Protein AF-A0A1J3FMV7-F1 (afdb_monomer)

Organism: Noccaea caerulescens (NCBI:txid107243)

Solvent-accessible surface area (backbone atoms only — not comparable to full-atom values): 7284 Å² total; per-residue (Å²): 72,100,83,74,50,85,45,58,86,61,50,49,57,50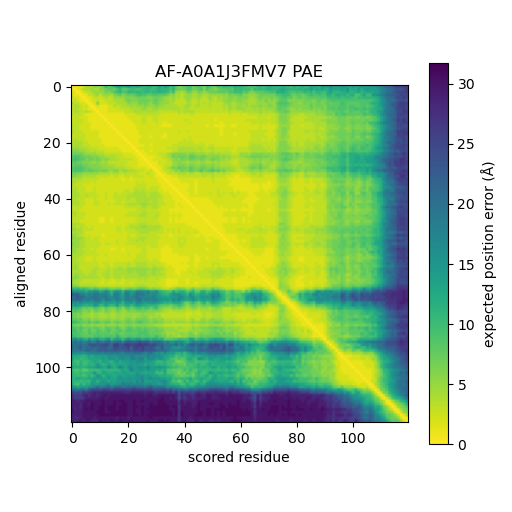,54,53,48,52,54,49,55,44,54,70,36,76,67,45,49,74,74,60,82,38,73,49,77,38,66,48,46,64,71,58,46,53,50,52,32,54,75,66,72,45,63,69,76,70,30,58,32,43,28,20,51,66,64,75,41,46,30,35,42,52,86,55,94,66,40,75,39,68,51,87,61,53,58,72,70,49,53,82,78,64,48,68,66,62,53,52,53,49,52,51,50,58,73,65,52,67,75,90,79,74,86,88,86,89,84,133

Nearest PDB structures (foldseek):
  3gyg-assembly5_D  TM=6.003E-01  e=4.905E-03  Bacillus subtilis subsp. subtilis str. 168
  3a44-assembly1_A  TM=2.179E-01  e=2.253E+00  Thermococcus kodakarensis KOD1
  9d7s-assembly2_2w  TM=2.053E-01  e=1.434E+00  Thermus thermophilus HB8
  3zn8-assembly1_A  TM=4.017E-01  e=6.748E+00  Escherichia coli
  2ng1-assembly1_A  TM=4.472E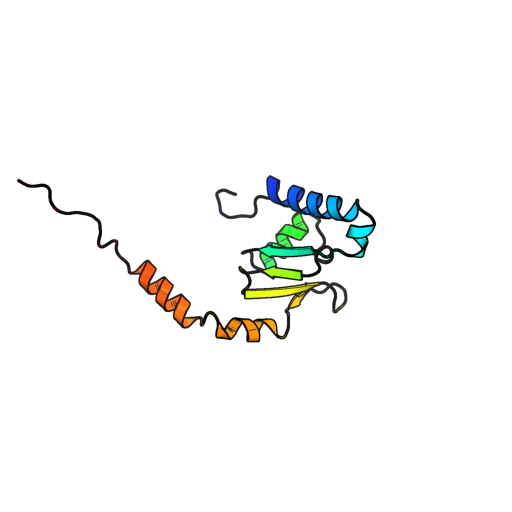-01  e=9.317E+00  Thermus aquaticus

InterPro domains:
  IPR006380 Sucrose phosphatase-like domain [PF05116] (27-106)
  IPR044161 Sucrose-phosphate synthase [PTHR46039] (7-111)

Foldseek 3Di:
DVVPADPCVPPLCVVVVVLVVQCVDPVSVVPDFAEAADLADPVSVVVSCVVSVHQPVSHQWYQYNRRCWIWGQDPPPRDTDTDPCSNVVCCVPDPPVNVVVVVVVVVPPPPPPDDDDDDD

pLDDT: mean 84.77, std 14.58, range [39.84, 97.06]

Secondary structure (DSSP, 8-state):
-TTSS--HHHHHHHHHHHHHHHHHSTTHHHH---EEE-SS-HHHHHHHHHHTT--GGG-SEEEEGGGTEEEEEEEETTEEEE-TTHHHHHHTTS-HHHHHHHHHHHHT---TTS------

Radius of gyration: 20.91 Å; Cα contacts (8 Å, |Δi|>4): 105; chains: 1; bounding box: 67×36×41 Å

Sequence (120 aa):
DDEGAPDEKSMVPMIQNIIKAVRSDPQMAKNSGFALSTSMPLDELTSFLKSAKIPVSEFDALICSSGSEVYYPGVEDGKLLPDPDYSSHIDYRWGNEGLKNTVWKLMNTTAVGGEARNKD

Mean predicted aligned error: 9.18 Å

Structure (mmCIF, N/CA/C/O backbone):
data_AF-A0A1J3FMV7-F1
#
_entry.id   AF-A0A1J3FMV7-F1
#
loop_
_atom_site.group_PDB
_atom_site.id
_atom_site.type_symbol
_atom_site.label_atom_id
_atom_site.label_alt_id
_atom_site.label_comp_id
_atom_site.label_asym_id
_atom_site.label_entity_id
_atom_site.label_seq_id
_atom_site.pdbx_PDB_ins_code
_atom_site.Cartn_x
_atom_site.Cartn_y
_atom_site.Cartn_z
_atom_site.occupancy
_atom_site.B_iso_or_equiv
_atom_site.auth_seq_id
_atom_site.auth_comp_id
_atom_site.auth_asym_id
_atom_site.auth_atom_id
_atom_site.pdbx_PDB_model_num
ATOM 1 N N . ASP A 1 1 ? 15.012 2.198 5.238 1.00 80.19 1 ASP A N 1
ATOM 2 C CA . ASP A 1 1 ? 16.257 2.477 5.968 1.00 80.19 1 ASP A CA 1
ATOM 3 C C . ASP A 1 1 ? 17.349 2.710 4.929 1.00 80.19 1 ASP A C 1
ATOM 5 O O . ASP A 1 1 ? 17.029 2.826 3.746 1.00 80.19 1 ASP A O 1
ATOM 9 N N . ASP A 1 2 ? 18.605 2.817 5.347 1.00 84.75 2 ASP A N 1
ATOM 10 C CA . ASP A 1 2 ? 19.722 3.068 4.427 1.00 84.75 2 ASP A CA 1
ATOM 11 C C . ASP A 1 2 ? 20.002 1.878 3.481 1.00 84.75 2 ASP A C 1
ATOM 13 O O . ASP A 1 2 ? 20.719 2.031 2.497 1.00 84.75 2 ASP A O 1
ATOM 17 N N . GLU A 1 3 ? 19.380 0.719 3.732 1.00 87.06 3 GLU A N 1
ATOM 18 C CA . GLU A 1 3 ? 19.502 -0.518 2.949 1.00 87.06 3 GLU A CA 1
ATOM 19 C C . GLU A 1 3 ? 18.310 -0.735 1.996 1.00 87.06 3 GLU A C 1
ATOM 21 O O . GLU A 1 3 ? 18.222 -1.749 1.305 1.00 87.06 3 GLU A O 1
ATOM 26 N N . GLY A 1 4 ? 17.373 0.219 1.945 1.00 80.94 4 GLY A N 1
ATOM 27 C CA . GLY A 1 4 ? 16.181 0.143 1.099 1.00 80.94 4 GLY A CA 1
ATOM 28 C C . GLY A 1 4 ? 15.038 -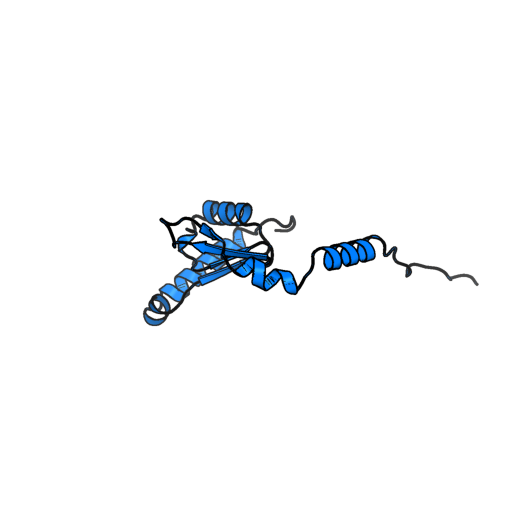0.701 1.670 1.00 80.94 4 GLY A C 1
ATOM 29 O O . GLY A 1 4 ? 14.013 -0.829 1.005 1.00 80.94 4 GLY A O 1
ATOM 30 N N . ALA A 1 5 ? 15.160 -1.220 2.895 1.00 87.25 5 ALA A N 1
ATOM 31 C CA . ALA A 1 5 ? 14.063 -1.890 3.586 1.00 87.25 5 ALA A CA 1
ATOM 32 C C . ALA A 1 5 ? 13.081 -0.865 4.192 1.00 87.25 5 ALA A C 1
ATOM 34 O O . ALA A 1 5 ? 13.417 0.316 4.352 1.00 87.25 5 ALA A O 1
ATOM 35 N N . PRO A 1 6 ? 11.856 -1.261 4.566 1.00 86.19 6 PRO A N 1
ATOM 36 C CA . PRO A 1 6 ? 10.911 -0.354 5.211 1.00 86.19 6 PRO A CA 1
ATOM 37 C C . PRO A 1 6 ? 11.470 0.165 6.543 1.00 86.19 6 PRO A C 1
ATOM 39 O O . PRO A 1 6 ? 11.835 -0.616 7.420 1.00 86.19 6 PRO A O 1
ATOM 42 N N . ASP A 1 7 ? 11.521 1.488 6.731 1.00 91.06 7 ASP A N 1
ATOM 43 C CA . ASP A 1 7 ? 11.899 2.058 8.030 1.00 91.06 7 ASP A CA 1
ATOM 44 C C . ASP A 1 7 ? 10.733 1.919 9.019 1.00 91.06 7 ASP A C 1
ATOM 46 O O . ASP A 1 7 ? 9.913 2.824 9.195 1.00 91.06 7 ASP A O 1
ATOM 50 N N . GLU A 1 8 ? 10.657 0.759 9.672 1.00 89.88 8 GLU A N 1
ATOM 51 C CA . GLU A 1 8 ? 9.596 0.434 10.627 1.00 89.88 8 GLU A CA 1
ATOM 52 C C . GLU A 1 8 ? 9.453 1.495 11.730 1.00 89.88 8 GLU A C 1
ATOM 54 O O . GLU A 1 8 ? 8.336 1.786 12.167 1.00 89.88 8 GLU A O 1
ATOM 59 N N . LYS A 1 9 ? 10.561 2.117 12.162 1.00 91.25 9 LYS A N 1
ATOM 60 C CA . LYS A 1 9 ? 10.564 3.076 13.277 1.00 91.25 9 LYS A CA 1
ATOM 61 C C . LYS A 1 9 ? 9.816 4.360 12.946 1.00 91.25 9 LYS A C 1
ATOM 63 O O . LYS A 1 9 ? 9.244 4.963 13.852 1.00 91.25 9 LYS A O 1
ATOM 68 N N . SER A 1 10 ? 9.820 4.783 11.685 1.00 92.31 10 SER A N 1
ATOM 69 C CA . SER A 1 10 ? 9.108 5.984 11.242 1.00 92.31 10 SER A CA 1
ATOM 70 C C . SER A 1 10 ? 7.760 5.650 10.604 1.00 92.31 10 SER A C 1
ATOM 72 O O . SER A 1 10 ? 6.753 6.290 10.920 1.00 92.31 10 SER A O 1
ATOM 74 N N . MET A 1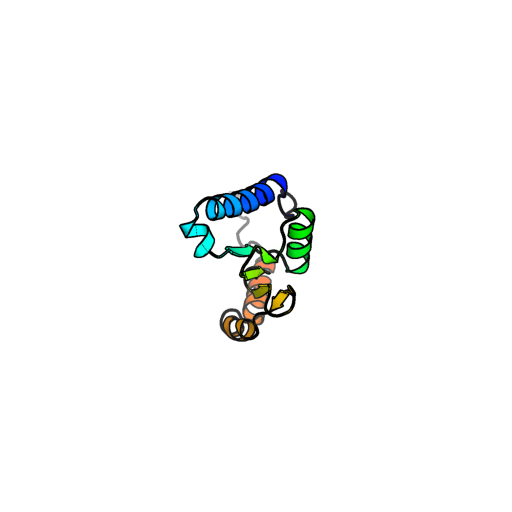 11 ? 7.710 4.616 9.762 1.00 94.12 11 MET A N 1
ATOM 75 C CA . MET A 1 11 ? 6.533 4.290 8.958 1.00 94.12 11 MET A CA 1
ATOM 76 C C . MET A 1 11 ? 5.389 3.718 9.795 1.00 94.12 11 MET A C 1
ATOM 78 O O . MET A 1 11 ? 4.244 4.141 9.633 1.00 94.12 11 MET A O 1
ATOM 82 N N . VAL A 1 12 ? 5.667 2.792 10.721 1.00 95.88 12 VAL A N 1
ATOM 83 C CA . VAL A 1 12 ? 4.607 2.143 11.512 1.00 95.88 12 VAL A CA 1
ATOM 84 C C . VAL A 1 12 ? 3.865 3.149 12.400 1.00 95.88 12 VAL A C 1
ATOM 86 O O . VAL A 1 12 ? 2.631 3.196 12.328 1.00 95.88 12 VAL A O 1
ATOM 89 N N . PRO A 1 13 ? 4.548 4.009 13.188 1.00 96.94 13 PRO A N 1
ATOM 90 C CA . PRO A 1 13 ? 3.860 5.037 13.961 1.00 96.94 13 PRO A CA 1
ATOM 91 C C . PRO A 1 13 ? 3.100 6.020 13.075 1.00 96.94 13 PRO A C 1
ATOM 93 O O . PRO A 1 13 ? 2.001 6.429 13.438 1.00 96.94 13 PRO A O 1
ATOM 96 N N . MET A 1 14 ? 3.648 6.382 11.910 1.00 96.38 14 MET A N 1
ATOM 97 C CA . MET A 1 14 ? 2.985 7.287 10.971 1.00 96.38 14 MET A CA 1
ATOM 98 C C . MET A 1 14 ? 1.644 6.716 10.496 1.00 96.38 14 MET A C 1
ATOM 100 O O . MET A 1 14 ? 0.620 7.382 10.647 1.00 96.38 14 MET A O 1
ATOM 104 N N . ILE A 1 15 ? 1.629 5.473 10.006 1.00 96.62 15 ILE A N 1
ATOM 105 C CA . ILE A 1 15 ? 0.405 4.801 9.543 1.00 96.62 15 ILE A CA 1
ATOM 106 C C . ILE A 1 15 ? -0.620 4.717 10.681 1.00 96.62 15 ILE A C 1
ATOM 108 O O . ILE A 1 15 ? -1.768 5.135 10.526 1.00 96.62 15 ILE A O 1
ATOM 112 N N . GLN A 1 16 ? -0.202 4.238 11.857 1.00 96.19 16 GLN A N 1
ATOM 113 C CA . GLN A 1 16 ? -1.095 4.101 13.009 1.00 96.19 16 GLN A CA 1
ATOM 114 C C . GLN A 1 16 ? -1.661 5.448 13.470 1.00 96.19 16 GLN A C 1
ATOM 116 O O . GLN A 1 16 ? -2.830 5.522 13.848 1.00 96.19 16 GLN A O 1
ATOM 121 N N . ASN A 1 17 ? -0.856 6.511 13.456 1.00 97.06 17 ASN A N 1
ATOM 122 C CA . ASN A 1 17 ? -1.294 7.840 13.867 1.00 97.06 17 ASN A CA 1
ATOM 123 C C . ASN A 1 17 ? -2.277 8.449 12.868 1.00 97.06 17 ASN A C 1
ATOM 125 O O . ASN A 1 17 ? -3.258 9.046 13.303 1.00 97.06 17 ASN A O 1
ATOM 129 N N . ILE A 1 18 ? -2.071 8.258 11.561 1.00 95.94 18 ILE A N 1
ATOM 130 C CA . ILE A 1 18 ? -3.013 8.707 10.526 1.00 95.94 18 ILE A CA 1
ATOM 131 C C . ILE A 1 18 ? -4.368 8.017 10.711 1.00 95.94 18 ILE A C 1
ATOM 133 O O . ILE A 1 18 ? -5.395 8.692 10.799 1.00 95.94 18 ILE A O 1
ATOM 137 N N . ILE A 1 19 ? -4.373 6.688 10.858 1.00 95.12 19 ILE A N 1
ATOM 138 C CA . ILE A 1 19 ? -5.605 5.917 11.073 1.00 95.12 19 ILE A CA 1
ATOM 139 C C . ILE A 1 19 ? -6.316 6.373 12.353 1.00 95.12 19 ILE A C 1
ATOM 141 O O . ILE A 1 19 ? -7.520 6.637 12.343 1.00 95.12 19 ILE A O 1
ATOM 145 N N . LYS A 1 20 ? -5.577 6.507 13.463 1.00 95.56 20 LYS A N 1
ATOM 146 C CA . LYS A 1 20 ? -6.128 6.979 14.743 1.00 95.56 20 LYS A CA 1
ATOM 147 C C . LYS A 1 20 ? -6.697 8.391 14.638 1.00 95.56 20 LYS A C 1
ATOM 149 O O . LYS A 1 20 ? -7.774 8.633 15.172 1.00 95.56 20 LYS A O 1
ATOM 154 N N . ALA A 1 21 ? -6.005 9.305 13.960 1.00 95.81 21 ALA A N 1
ATOM 155 C CA . ALA A 1 21 ? -6.445 10.687 13.803 1.00 95.81 21 ALA A CA 1
ATOM 156 C C . ALA A 1 21 ? -7.773 10.764 13.040 1.00 95.81 21 ALA A C 1
ATOM 158 O O . ALA A 1 21 ? -8.723 11.370 13.528 1.00 95.81 21 ALA A O 1
ATOM 159 N N . VAL A 1 22 ? -7.882 10.071 11.906 1.00 95.12 22 VAL A N 1
ATOM 160 C CA . VAL A 1 22 ? -9.122 10.018 11.116 1.00 95.12 22 VAL A CA 1
ATOM 161 C C . VAL A 1 22 ? -10.261 9.365 11.905 1.00 95.12 22 VAL A C 1
ATOM 163 O O . VAL A 1 22 ? -11.382 9.861 11.883 1.00 95.12 22 VAL A O 1
ATOM 166 N N . ARG A 1 23 ? -9.985 8.292 12.658 1.00 93.00 23 ARG A N 1
ATOM 167 C CA . ARG A 1 23 ? -11.002 7.610 13.479 1.00 93.00 23 ARG A CA 1
ATOM 168 C C . ARG A 1 23 ? -11.419 8.384 14.730 1.00 93.00 23 ARG A C 1
ATOM 170 O O . ARG A 1 23 ? -12.480 8.106 15.282 1.00 93.00 23 ARG A O 1
ATOM 177 N N . SER A 1 24 ? -10.595 9.322 15.194 1.00 95.56 24 SER A N 1
ATOM 178 C CA . SER A 1 24 ? -10.917 10.149 16.362 1.00 95.56 24 SER A CA 1
ATOM 179 C C . SER A 1 24 ? -12.028 11.165 16.084 1.00 95.56 24 SER A C 1
ATOM 181 O O . SER A 1 24 ? -12.713 11.580 17.018 1.00 95.56 24 SER A O 1
ATOM 183 N N . ASP A 1 25 ? -12.250 11.518 14.813 1.00 95.81 25 ASP A N 1
ATOM 184 C CA . ASP A 1 25 ? -13.355 12.368 14.381 1.00 95.81 25 ASP A CA 1
ATOM 185 C C . ASP A 1 25 ? -14.551 11.503 13.916 1.00 95.81 25 ASP A C 1
ATOM 187 O O . ASP A 1 25 ? -14.427 10.748 12.951 1.00 95.81 25 ASP A O 1
ATOM 191 N N . PRO A 1 26 ? -15.734 11.597 14.557 1.00 93.25 26 PRO A N 1
ATOM 192 C CA . PRO A 1 26 ? -16.886 10.757 14.219 1.00 93.25 26 PRO A CA 1
ATOM 193 C C . PRO A 1 26 ? -17.472 10.959 12.814 1.00 93.25 26 PRO A C 1
ATOM 195 O O . PRO A 1 26 ? -18.168 10.066 12.327 1.00 93.25 26 PRO A O 1
ATOM 198 N N . GLN A 1 27 ? -17.274 12.124 12.187 1.00 93.31 27 GLN A N 1
ATOM 199 C CA . GLN A 1 27 ? -17.717 12.377 10.812 1.00 93.31 27 GLN A CA 1
ATOM 200 C C . GLN A 1 27 ? -16.740 11.748 9.819 1.00 93.31 27 GLN A C 1
ATOM 202 O O . GLN A 1 27 ? -17.166 11.076 8.881 1.00 93.31 27 GLN A O 1
ATOM 207 N N . MET A 1 28 ? -15.437 11.906 10.055 1.00 92.56 28 MET A N 1
ATOM 208 C CA . MET A 1 28 ? -14.392 11.297 9.232 1.00 92.56 28 MET A CA 1
ATOM 209 C C . MET A 1 28 ? -14.399 9.773 9.355 1.00 92.56 28 MET A C 1
ATOM 211 O O . MET A 1 28 ? -14.371 9.083 8.344 1.00 92.56 28 MET A O 1
ATOM 215 N N . ALA A 1 29 ? -14.542 9.231 10.566 1.00 91.44 29 ALA A N 1
ATOM 216 C CA . ALA A 1 29 ? -14.572 7.789 10.809 1.00 91.44 29 ALA A CA 1
ATOM 217 C C . ALA A 1 29 ? -15.667 7.050 10.019 1.00 91.44 29 ALA A C 1
ATOM 219 O O . ALA A 1 29 ? -15.526 5.862 9.750 1.00 91.44 29 ALA A O 1
ATOM 220 N N . LYS A 1 30 ? -16.765 7.736 9.674 1.00 90.94 30 LYS A N 1
ATOM 221 C CA . LYS A 1 30 ? -17.885 7.160 8.913 1.00 90.94 30 LYS A CA 1
ATOM 222 C C . LYS A 1 30 ? -17.741 7.297 7.400 1.00 90.94 30 LYS A C 1
ATOM 224 O O . LYS A 1 30 ? -18.364 6.525 6.681 1.00 90.94 30 LYS A O 1
ATOM 229 N N . ASN A 1 31 ? -16.981 8.286 6.934 1.00 91.06 31 ASN A N 1
ATOM 230 C CA . ASN A 1 31 ? -16.981 8.707 5.531 1.00 91.06 31 ASN A CA 1
ATOM 231 C C . ASN A 1 31 ? -15.612 8.571 4.848 1.00 91.06 31 ASN A C 1
ATOM 233 O O . ASN A 1 31 ? -15.521 8.776 3.640 1.00 91.06 31 ASN A O 1
ATOM 237 N N . SER A 1 32 ? -14.557 8.264 5.601 1.00 93.19 32 SER A N 1
ATOM 238 C CA . SER A 1 32 ? -13.194 8.154 5.088 1.00 93.19 32 SER A CA 1
ATOM 239 C C . SER A 1 32 ? -12.772 6.697 4.947 1.00 93.19 32 SER A C 1
ATOM 241 O O . SER A 1 32 ? -12.952 5.907 5.871 1.00 93.19 32 SER A O 1
ATOM 243 N N . GLY A 1 33 ? -12.146 6.390 3.813 1.00 92.94 33 GLY A N 1
ATOM 244 C CA . GLY A 1 33 ? -11.389 5.162 3.595 1.00 92.94 33 GLY A CA 1
ATOM 245 C C . GLY A 1 33 ? -9.879 5.414 3.564 1.00 92.94 33 GLY A C 1
ATOM 246 O O . GLY A 1 33 ? -9.430 6.562 3.492 1.00 92.94 33 GLY A O 1
ATOM 247 N N . PHE A 1 34 ? -9.089 4.346 3.592 1.00 95.06 34 PHE A N 1
ATOM 248 C CA . PHE A 1 34 ? -7.633 4.373 3.510 1.00 95.06 34 PHE A CA 1
ATOM 249 C C . PHE A 1 34 ? -7.136 3.571 2.313 1.00 95.06 34 PHE A C 1
ATOM 251 O O . PHE A 1 34 ? -7.387 2.378 2.198 1.00 95.06 34 PHE A O 1
ATOM 258 N N . ALA A 1 35 ? -6.336 4.205 1.462 1.00 95.75 35 ALA A N 1
ATOM 259 C CA . ALA A 1 35 ? -5.551 3.508 0.454 1.00 95.75 35 ALA A CA 1
ATOM 260 C C . ALA A 1 35 ? -4.067 3.616 0.808 1.00 95.75 35 ALA A C 1
ATOM 262 O O . ALA A 1 35 ? -3.585 4.704 1.135 1.00 95.75 35 ALA A O 1
ATOM 263 N N . LEU A 1 36 ? -3.341 2.501 0.729 1.00 95.94 36 LEU A N 1
ATOM 264 C CA . LEU A 1 36 ? -1.890 2.481 0.899 1.00 95.94 36 LEU A CA 1
ATOM 265 C C . LEU A 1 36 ? -1.223 2.296 -0.461 1.00 95.94 36 LEU A C 1
ATOM 267 O O . LEU A 1 36 ? -1.502 1.321 -1.149 1.00 95.94 36 LEU A O 1
ATOM 271 N N . SER A 1 37 ? -0.333 3.216 -0.828 1.00 96.44 37 SER A N 1
ATOM 272 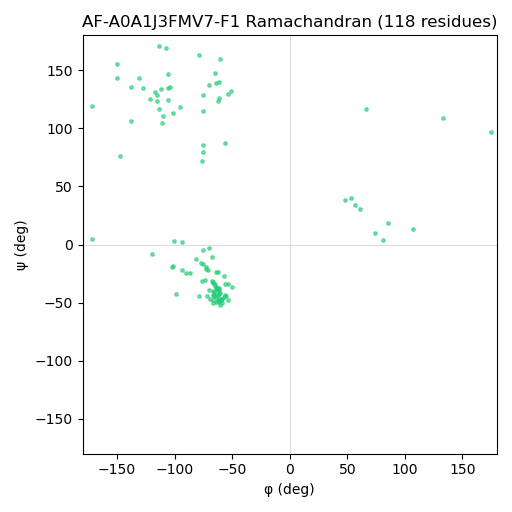C CA . SER A 1 37 ? 0.458 3.142 -2.057 1.00 96.44 37 SER A CA 1
ATOM 273 C C . SER A 1 37 ? 1.935 2.998 -1.735 1.00 96.44 37 SER A C 1
ATOM 275 O O . SER A 1 37 ? 2.468 3.753 -0.921 1.00 96.44 37 SER A O 1
ATOM 277 N N . THR A 1 38 ? 2.582 2.007 -2.343 1.00 95.06 38 THR A N 1
ATOM 278 C CA . THR A 1 38 ? 3.975 1.658 -2.069 1.00 95.06 38 THR A CA 1
ATOM 279 C C . THR A 1 38 ? 4.670 1.059 -3.291 1.00 95.06 38 THR A C 1
ATOM 281 O O . THR A 1 38 ? 4.049 0.473 -4.181 1.00 95.06 38 THR A O 1
ATOM 284 N N . SER A 1 39 ? 5.996 1.184 -3.317 1.00 93.19 39 SER A N 1
ATOM 285 C CA . SER A 1 39 ? 6.851 0.456 -4.256 1.00 93.19 39 SER A CA 1
ATOM 286 C C . SER A 1 39 ? 7.069 -1.007 -3.862 1.00 93.19 39 SER A C 1
ATOM 288 O O . SER A 1 39 ? 7.491 -1.782 -4.714 1.00 93.19 39 SER A O 1
ATOM 290 N N . MET A 1 40 ? 6.769 -1.387 -2.614 1.00 93.56 40 MET A N 1
ATOM 291 C CA . MET A 1 40 ? 6.886 -2.773 -2.150 1.00 93.56 40 MET A CA 1
ATOM 292 C C . MET A 1 40 ? 5.972 -3.720 -2.944 1.00 93.56 40 MET A C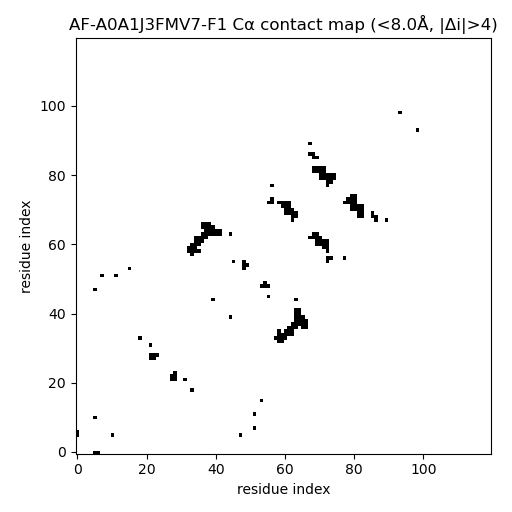 1
ATOM 294 O O . MET A 1 40 ? 4.810 -3.372 -3.195 1.00 93.56 40 MET A O 1
ATOM 298 N N . PRO A 1 41 ? 6.452 -4.930 -3.275 1.00 94.19 41 PRO A N 1
ATOM 299 C CA . PRO A 1 41 ? 5.609 -6.042 -3.698 1.00 94.19 41 PRO A CA 1
ATOM 300 C C . PRO A 1 41 ? 4.592 -6.445 -2.619 1.00 94.19 41 PRO A C 1
ATOM 302 O O . PRO A 1 41 ? 4.764 -6.160 -1.429 1.00 94.19 41 PRO A O 1
ATOM 305 N N . LEU A 1 42 ? 3.519 -7.130 -3.023 1.00 93.88 42 LEU A N 1
ATOM 306 C CA . LEU A 1 42 ? 2.427 -7.496 -2.113 1.00 93.88 42 LEU A CA 1
ATOM 307 C C . LEU A 1 42 ? 2.880 -8.395 -0.947 1.00 93.88 42 LEU A C 1
ATOM 309 O O . LEU A 1 42 ? 2.427 -8.231 0.187 1.00 93.88 42 LEU A O 1
ATOM 313 N N . ASP A 1 43 ? 3.740 -9.373 -1.206 1.00 93.56 43 ASP A N 1
ATOM 314 C CA . ASP A 1 43 ? 4.249 -10.316 -0.206 1.00 93.56 43 ASP A CA 1
ATOM 315 C C . ASP A 1 43 ? 5.130 -9.623 0.845 1.00 93.56 43 ASP A C 1
ATOM 317 O O . ASP A 1 43 ? 4.996 -9.887 2.046 1.00 93.56 43 ASP A O 1
ATOM 321 N N . GLU A 1 44 ? 5.964 -8.676 0.415 1.00 94.56 44 GLU A N 1
ATOM 322 C CA . GLU A 1 44 ? 6.757 -7.839 1.314 1.00 94.56 44 GLU A CA 1
ATOM 323 C C . GLU A 1 44 ? 5.855 -6.919 2.146 1.00 94.56 44 GLU A C 1
ATOM 325 O O . GLU A 1 44 ? 5.952 -6.892 3.376 1.00 94.56 44 GLU A O 1
ATOM 330 N N . LEU A 1 45 ? 4.901 -6.240 1.500 1.00 94.81 45 LEU A N 1
ATOM 331 C CA . LEU A 1 45 ? 3.960 -5.351 2.176 1.00 94.81 45 LEU A CA 1
ATOM 332 C C . LEU A 1 45 ? 3.121 -6.093 3.224 1.00 94.81 45 LEU A C 1
ATOM 334 O O . LEU A 1 45 ? 2.961 -5.623 4.350 1.00 94.81 45 LEU A O 1
ATOM 338 N N . THR A 1 46 ? 2.567 -7.253 2.874 1.00 93.44 46 THR A N 1
ATOM 339 C CA . THR A 1 46 ? 1.755 -8.049 3.807 1.00 93.44 46 THR A CA 1
ATOM 340 C C . THR A 1 46 ? 2.584 -8.558 4.983 1.00 93.44 46 THR A C 1
ATOM 342 O O . THR A 1 46 ? 2.092 -8.569 6.114 1.00 93.44 46 THR A O 1
ATOM 345 N N . SER A 1 47 ? 3.852 -8.910 4.755 1.00 94.00 47 SER A N 1
ATOM 346 C CA . SER A 1 47 ? 4.793 -9.286 5.815 1.00 94.00 47 SER A CA 1
ATOM 347 C C . SER A 1 47 ? 5.105 -8.113 6.750 1.00 94.00 47 SER A C 1
ATOM 349 O O . SER A 1 47 ? 5.041 -8.279 7.970 1.00 94.00 47 SER A O 1
ATOM 351 N N . PHE A 1 48 ? 5.346 -6.923 6.194 1.00 95.00 48 PHE A N 1
ATOM 352 C CA . PHE A 1 48 ? 5.569 -5.681 6.940 1.00 95.00 48 PHE A CA 1
ATOM 353 C C . PHE A 1 48 ? 4.344 -5.269 7.775 1.00 95.00 48 PHE A C 1
ATOM 355 O O . PHE A 1 48 ? 4.447 -4.997 8.969 1.00 95.00 48 PHE A O 1
ATOM 362 N N . LEU A 1 49 ? 3.141 -5.276 7.194 1.00 94.38 49 LEU A N 1
ATOM 363 C CA . LEU A 1 49 ? 1.919 -4.939 7.936 1.00 94.38 49 LEU A CA 1
ATOM 364 C C . LEU A 1 49 ? 1.651 -5.947 9.062 1.00 94.38 49 LEU A C 1
ATOM 366 O O . LEU A 1 49 ? 1.250 -5.570 10.169 1.00 94.38 49 LEU A O 1
ATOM 370 N N . LYS A 1 50 ? 1.939 -7.230 8.814 1.00 93.31 50 LYS A N 1
ATOM 371 C CA . LYS A 1 50 ? 1.835 -8.288 9.819 1.00 93.31 50 LYS A CA 1
ATOM 372 C C . LYS A 1 50 ? 2.840 -8.103 10.960 1.00 93.31 50 LYS A C 1
ATOM 374 O O . LYS A 1 50 ? 2.432 -8.252 12.114 1.00 93.31 50 LYS A O 1
ATOM 379 N N . SER A 1 51 ? 4.105 -7.762 10.683 1.00 93.69 51 SER A N 1
ATOM 380 C CA . SER A 1 51 ? 5.102 -7.465 11.732 1.00 93.69 51 SER A CA 1
ATOM 381 C C . SER A 1 51 ? 4.677 -6.252 12.570 1.00 93.69 51 SER A C 1
ATOM 383 O O . SER A 1 51 ? 4.757 -6.282 13.800 1.00 93.69 51 SER A O 1
ATOM 385 N N . ALA A 1 52 ? 4.096 -5.243 11.917 1.00 93.62 52 ALA A N 1
ATOM 386 C CA . ALA A 1 52 ? 3.574 -4.024 12.527 1.00 93.62 52 ALA A CA 1
ATOM 387 C C . ALA A 1 52 ? 2.236 -4.191 13.280 1.00 93.62 52 ALA A C 1
ATOM 389 O O . ALA A 1 52 ? 1.762 -3.236 13.905 1.00 93.62 52 ALA A O 1
ATOM 390 N N . LYS A 1 53 ? 1.618 -5.383 13.243 1.00 94.94 53 LYS A N 1
ATOM 391 C CA . LYS A 1 53 ? 0.278 -5.674 13.797 1.00 94.94 53 LYS A CA 1
ATOM 392 C C . LYS A 1 53 ? -0.824 -4.765 13.232 1.0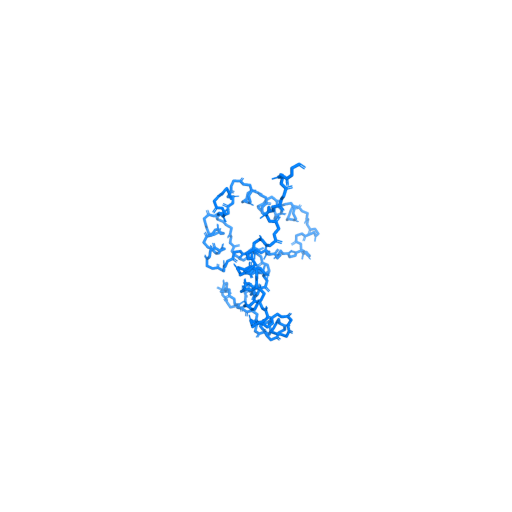0 94.94 53 LYS A C 1
ATOM 394 O O . LYS A 1 53 ? -1.771 -4.425 13.942 1.00 94.94 53 LYS A O 1
ATOM 399 N N . ILE A 1 54 ? -0.703 -4.376 11.966 1.00 94.38 54 ILE A N 1
ATOM 400 C CA . ILE A 1 54 ? -1.709 -3.601 11.239 1.00 94.38 54 ILE A CA 1
ATOM 401 C C . ILE A 1 54 ? -2.480 -4.580 10.344 1.00 94.38 54 ILE A C 1
ATOM 403 O O . ILE A 1 54 ? -1.888 -5.156 9.429 1.00 94.38 54 ILE A O 1
ATOM 407 N N . PRO A 1 55 ? -3.777 -4.827 10.598 1.00 91.88 55 PRO A N 1
ATOM 408 C CA . PRO A 1 55 ? -4.557 -5.693 9.729 1.00 91.88 55 PRO A CA 1
ATOM 409 C C . PRO A 1 55 ? -4.686 -5.082 8.331 1.00 91.88 55 PRO A C 1
ATOM 411 O O . PRO A 1 55 ? -4.942 -3.893 8.187 1.00 91.88 55 PRO A O 1
ATOM 414 N N . VAL A 1 56 ? -4.573 -5.902 7.285 1.00 91.69 56 VAL A N 1
ATOM 415 C CA . VAL A 1 56 ? -4.786 -5.450 5.895 1.00 91.69 56 VAL A CA 1
ATOM 416 C C . VAL A 1 56 ? -6.207 -4.941 5.645 1.00 91.69 56 VAL A C 1
ATOM 418 O O . VAL A 1 56 ? -6.397 -4.097 4.781 1.00 91.69 56 VAL A O 1
ATOM 421 N N . SER A 1 57 ? -7.182 -5.376 6.449 1.00 90.06 57 SER A N 1
ATOM 422 C CA . SER A 1 57 ? -8.558 -4.861 6.443 1.00 90.06 57 SER A CA 1
ATOM 423 C C . SER A 1 57 ? -8.700 -3.435 6.992 1.00 90.06 57 SER A C 1
ATOM 425 O O . SER A 1 57 ? -9.807 -2.914 7.032 1.00 90.06 57 SER A O 1
ATOM 427 N N . GLU A 1 58 ? -7.619 -2.815 7.477 1.00 91.31 58 GLU A N 1
ATOM 428 C CA . GLU A 1 58 ? -7.611 -1.386 7.820 1.00 91.31 58 GLU A CA 1
ATOM 429 C C . GLU A 1 58 ? -7.626 -0.488 6.582 1.00 91.31 58 GLU A C 1
ATOM 431 O O . GLU A 1 58 ? -7.942 0.695 6.693 1.00 91.31 58 GLU A O 1
ATOM 436 N N . PHE A 1 59 ? -7.254 -1.043 5.431 1.00 93.75 59 PHE A N 1
ATOM 437 C CA . PHE A 1 59 ? -7.197 -0.346 4.158 1.00 93.75 59 PHE A CA 1
ATOM 438 C C . PHE A 1 59 ? -8.368 -0.785 3.288 1.00 93.75 59 PHE A C 1
ATOM 440 O O . PHE A 1 59 ? -8.764 -1.940 3.330 1.00 93.75 59 PHE A O 1
ATOM 447 N N . ASP A 1 60 ? -8.886 0.119 2.472 1.00 92.62 60 ASP A N 1
ATOM 448 C CA . ASP A 1 60 ? -9.864 -0.165 1.426 1.00 92.62 60 ASP A CA 1
ATOM 449 C C . ASP A 1 60 ? -9.177 -0.589 0.127 1.00 92.62 60 ASP A C 1
ATOM 451 O O . ASP A 1 60 ? -9.773 -1.290 -0.682 1.00 92.62 60 ASP A O 1
ATOM 455 N N . ALA A 1 61 ? -7.921 -0.182 -0.083 1.00 94.69 61 ALA A N 1
ATOM 456 C CA . ALA A 1 61 ? -7.125 -0.571 -1.242 1.00 94.69 61 ALA A CA 1
ATOM 457 C C . ALA A 1 61 ? -5.625 -0.612 -0.920 1.00 94.69 61 ALA A C 1
ATOM 459 O O . ALA A 1 61 ? -5.100 0.250 -0.208 1.00 94.69 61 ALA A O 1
ATOM 460 N N . LEU A 1 62 ? -4.923 -1.582 -1.504 1.00 95.81 62 LEU A N 1
ATOM 461 C CA . LEU A 1 62 ? -3.464 -1.667 -1.502 1.00 95.81 62 LEU A CA 1
ATOM 462 C C . LEU A 1 62 ? -2.951 -1.516 -2.932 1.00 95.81 62 LEU A C 1
ATOM 464 O O . LEU A 1 62 ? -3.318 -2.290 -3.811 1.00 95.81 62 LEU A O 1
ATOM 468 N N . ILE A 1 63 ? -2.084 -0.536 -3.153 1.00 96.44 63 ILE A N 1
ATOM 469 C CA . ILE A 1 63 ? -1.433 -0.251 -4.430 1.00 96.44 63 ILE A CA 1
ATOM 470 C C . ILE A 1 63 ? 0.043 -0.617 -4.259 1.00 96.44 63 ILE A C 1
ATOM 472 O O . ILE A 1 63 ? 0.763 0.030 -3.497 1.00 96.44 63 ILE A O 1
ATOM 476 N N . CYS A 1 64 ? 0.473 -1.685 -4.926 1.00 94.88 64 CYS A N 1
ATOM 477 C CA . CYS A 1 64 ? 1.792 -2.300 -4.750 1.00 94.88 64 CYS A CA 1
ATOM 478 C C . CYS A 1 64 ? 2.647 -2.144 -6.008 1.00 94.88 64 CYS A C 1
ATOM 480 O O . CYS A 1 64 ? 2.158 -1.718 -7.060 1.00 94.88 64 CYS A O 1
ATOM 482 N N . SER A 1 65 ? 3.929 -2.503 -5.903 1.00 93.06 65 SER A N 1
ATOM 483 C CA . SER A 1 65 ? 4.855 -2.564 -7.044 1.00 93.06 65 SER A CA 1
ATOM 484 C C . SER A 1 65 ? 4.889 -1.257 -7.848 1.00 93.06 65 SER A C 1
ATOM 486 O O . SER A 1 65 ? 4.925 -1.239 -9.075 1.00 93.06 65 SER A O 1
ATOM 488 N N . SER A 1 66 ? 4.852 -0.125 -7.139 1.00 91.06 66 SER A N 1
ATOM 489 C CA . SER A 1 66 ? 4.804 1.226 -7.721 1.00 91.06 66 SER A CA 1
ATOM 490 C C . SER A 1 66 ? 3.563 1.484 -8.586 1.00 91.06 66 SER A C 1
ATOM 492 O O . SER A 1 66 ? 3.603 2.269 -9.531 1.00 91.06 66 SER A O 1
ATOM 494 N N . GLY A 1 67 ? 2.449 0.837 -8.246 1.00 91.50 67 GLY A N 1
ATOM 495 C CA . GLY A 1 67 ? 1.169 0.997 -8.925 1.00 91.50 67 GLY A CA 1
ATOM 496 C C . GLY A 1 67 ? 0.983 0.120 -10.153 1.00 91.50 67 GLY A C 1
ATOM 497 O O . GLY A 1 67 ? 0.112 0.415 -10.959 1.00 91.50 67 GLY A O 1
ATOM 498 N N . SER A 1 68 ? 1.758 -0.952 -10.325 1.00 89.25 68 SER A N 1
ATOM 499 C CA . SER A 1 68 ? 1.430 -1.971 -11.333 1.00 89.25 68 SER A CA 1
ATOM 500 C C . SER A 1 68 ? 0.377 -2.969 -10.848 1.00 89.25 68 SER A C 1
ATOM 502 O O . SER A 1 68 ? -0.151 -3.740 -11.644 1.00 89.25 68 SER A O 1
ATOM 504 N N . GLU A 1 69 ? 0.077 -2.980 -9.549 1.00 91.94 69 GLU A N 1
ATOM 505 C CA . GLU A 1 69 ? -0.849 -3.926 -8.934 1.00 91.94 69 GLU A CA 1
ATOM 506 C C . GLU A 1 69 ? -1.747 -3.203 -7.924 1.00 91.94 69 GLU A C 1
ATOM 508 O O . GLU A 1 69 ? -1.271 -2.402 -7.114 1.00 91.94 69 GLU A O 1
ATOM 513 N N . VAL A 1 70 ? -3.047 -3.498 -7.964 1.00 95.00 70 VAL A N 1
ATOM 514 C CA . VAL A 1 70 ? -4.050 -2.976 -7.028 1.00 95.00 70 VAL A CA 1
ATOM 515 C C . VAL A 1 70 ? -4.827 -4.144 -6.445 1.00 95.00 70 VAL A C 1
ATOM 517 O O . VAL A 1 70 ? -5.230 -5.046 -7.178 1.00 95.00 70 VAL A O 1
ATOM 520 N N . TYR A 1 71 ? -5.033 -4.123 -5.131 1.00 94.38 71 TYR A N 1
ATOM 521 C CA . TYR A 1 71 ? -5.746 -5.157 -4.391 1.00 94.38 71 TYR A CA 1
ATOM 522 C C . TYR A 1 71 ? -6.799 -4.549 -3.472 1.00 94.38 71 TYR A C 1
ATOM 524 O O . TYR A 1 71 ? -6.555 -3.526 -2.828 1.00 94.38 71 TYR A O 1
ATOM 532 N N . TYR A 1 72 ? -7.929 -5.240 -3.347 1.00 92.94 72 TYR A N 1
ATOM 533 C CA . TYR A 1 72 ? -9.021 -4.885 -2.446 1.00 92.94 72 TYR A CA 1
ATOM 534 C C . TYR A 1 72 ? -9.157 -5.948 -1.346 1.00 92.94 72 TYR A C 1
ATOM 536 O O . TYR A 1 72 ? -9.437 -7.116 -1.643 1.00 92.94 72 TYR A O 1
ATOM 544 N N . PRO A 1 73 ? -8.940 -5.596 -0.070 1.00 85.56 73 PRO A N 1
ATOM 545 C CA . PRO A 1 73 ? -9.241 -6.482 1.045 1.00 85.56 73 PRO A CA 1
ATOM 546 C C . PRO A 1 73 ? -10.758 -6.528 1.283 1.00 85.56 73 PRO A C 1
ATOM 548 O O . PRO A 1 73 ? -11.403 -5.499 1.445 1.00 85.56 73 PRO A O 1
ATOM 551 N N . GLY A 1 74 ? -11.336 -7.731 1.350 1.00 66.25 74 GLY A N 1
ATOM 552 C CA . GLY A 1 74 ? -12.685 -7.905 1.911 1.00 66.25 74 GLY A CA 1
ATOM 553 C C . GLY A 1 74 ? -13.827 -8.207 0.941 1.00 66.25 74 GLY A C 1
ATOM 554 O O . GLY A 1 74 ? -14.977 -8.171 1.367 1.00 66.25 74 GLY A O 1
ATOM 555 N N . VAL A 1 75 ? -13.555 -8.568 -0.316 1.00 61.16 75 VAL A N 1
ATOM 556 C CA . VAL A 1 75 ? -14.618 -9.068 -1.214 1.00 61.16 75 VAL A CA 1
ATOM 557 C C . VAL A 1 75 ? -15.001 -10.524 -0.882 1.00 61.16 75 VAL A C 1
ATOM 559 O O . VAL A 1 75 ? -16.166 -10.887 -0.990 1.00 61.16 75 VAL A O 1
ATOM 562 N N . GLU A 1 76 ? -14.054 -11.337 -0.392 1.00 61.47 76 GLU A N 1
ATOM 563 C CA . GLU A 1 76 ? -14.298 -12.704 0.103 1.00 61.47 76 GLU A CA 1
ATOM 564 C C . GLU A 1 76 ? -13.507 -12.963 1.398 1.00 61.47 76 GLU A C 1
ATOM 566 O O . GLU A 1 76 ? -12.287 -13.106 1.357 1.00 61.47 76 GLU A O 1
ATOM 571 N N . ASP A 1 77 ? -14.179 -13.001 2.555 1.00 65.25 77 ASP A N 1
ATOM 572 C CA . ASP A 1 77 ? -13.631 -13.455 3.851 1.00 65.25 77 ASP A CA 1
ATOM 573 C C . ASP A 1 77 ? -12.257 -12.870 4.250 1.00 65.25 77 ASP A C 1
ATOM 575 O O . ASP A 1 77 ? -11.396 -13.545 4.816 1.00 65.25 77 ASP A O 1
ATOM 579 N N . GLY A 1 78 ? -12.023 -11.588 3.948 1.00 66.38 78 GLY A N 1
ATOM 580 C CA . GLY A 1 78 ? -10.765 -10.906 4.278 1.00 66.38 78 GLY A CA 1
ATOM 581 C C . GLY A 1 78 ? -9.572 -11.312 3.405 1.00 66.38 78 GLY A C 1
ATOM 582 O O . GLY A 1 78 ? -8.440 -10.914 3.686 1.00 66.38 78 GLY A O 1
ATOM 583 N N . LYS A 1 79 ? -9.805 -12.071 2.329 1.00 79.38 79 LYS A N 1
ATOM 584 C CA . LYS A 1 79 ? -8.800 -12.350 1.307 1.00 79.38 79 LYS A CA 1
ATOM 585 C C . LYS A 1 79 ? -8.523 -11.083 0.497 1.00 79.38 79 LYS A C 1
ATOM 587 O O . LYS A 1 79 ? -9.438 -10.350 0.122 1.00 79.38 79 LYS A O 1
ATOM 592 N N . LEU A 1 80 ? -7.242 -10.837 0.233 1.00 85.94 80 LEU A N 1
ATOM 593 C CA . LEU A 1 80 ? -6.789 -9.808 -0.698 1.00 85.94 80 LEU A CA 1
ATOM 594 C C . LEU A 1 80 ? -7.018 -10.310 -2.121 1.00 85.94 80 LEU A C 1
ATOM 596 O O . LEU A 1 80 ? -6.406 -11.301 -2.527 1.00 85.94 80 LEU A O 1
ATOM 600 N N . LEU A 1 81 ? -7.906 -9.647 -2.857 1.00 89.56 81 LEU A N 1
ATOM 601 C CA . LEU A 1 81 ? -8.158 -9.958 -4.260 1.00 89.56 81 LEU A CA 1
ATOM 602 C C . LEU A 1 81 ? -7.537 -8.881 -5.153 1.00 89.56 81 LEU A C 1
ATOM 604 O O . LEU A 1 81 ? -7.685 -7.698 -4.840 1.00 89.56 81 LEU A O 1
ATOM 608 N N . PRO A 1 82 ? -6.842 -9.263 -6.239 1.00 91.94 82 PRO A N 1
ATOM 609 C CA . PRO A 1 82 ? -6.390 -8.301 -7.233 1.00 91.94 82 PRO A CA 1
ATOM 610 C C . PRO A 1 82 ? -7.592 -7.661 -7.931 1.00 91.94 82 PRO A C 1
ATOM 612 O O . PRO A 1 82 ? -8.620 -8.312 -8.130 1.00 91.94 82 PRO A O 1
ATOM 615 N N . ASP A 1 83 ? -7.448 -6.401 -8.325 1.00 92.06 83 ASP A N 1
ATOM 616 C CA . ASP A 1 83 ? -8.411 -5.738 -9.197 1.00 92.06 83 ASP A CA 1
ATOM 617 C C . ASP A 1 83 ? -8.454 -6.469 -10.559 1.00 92.06 83 ASP A C 1
ATOM 619 O O . ASP A 1 83 ? -7.408 -6.623 -11.206 1.00 92.06 83 ASP A O 1
ATOM 623 N N . PRO A 1 84 ? -9.637 -6.945 -10.992 1.00 88.06 84 PRO A N 1
ATOM 624 C CA . PRO A 1 84 ? -9.772 -7.737 -12.210 1.00 88.06 84 PRO A CA 1
ATOM 625 C C . PRO A 1 84 ? -9.473 -6.940 -13.486 1.00 88.06 84 PRO A C 1
ATOM 627 O O . PRO A 1 84 ? -8.931 -7.498 -14.440 1.00 88.06 84 PRO A O 1
ATOM 630 N N . ASP A 1 85 ? -9.785 -5.645 -13.504 1.00 88.88 85 ASP A N 1
ATOM 631 C CA . ASP A 1 85 ? -9.719 -4.805 -14.699 1.00 88.88 85 ASP A CA 1
ATOM 632 C C . ASP A 1 85 ? -8.457 -3.931 -14.722 1.00 88.88 85 ASP A C 1
ATOM 634 O O . ASP A 1 85 ? -8.038 -3.469 -15.788 1.00 88.88 85 ASP A O 1
ATOM 638 N N . TYR A 1 86 ? -7.798 -3.731 -13.575 1.00 89.94 86 TYR A N 1
ATOM 639 C CA . TYR A 1 86 ? -6.647 -2.834 -13.449 1.00 89.94 86 TYR A CA 1
ATOM 640 C C . TYR A 1 86 ? -5.508 -3.168 -14.408 1.00 89.94 86 TYR A C 1
ATOM 642 O O . TYR A 1 86 ? -4.966 -2.270 -15.053 1.00 89.94 86 TYR A O 1
ATOM 650 N N . SER A 1 87 ? -5.186 -4.456 -14.554 1.00 84.31 87 SER A N 1
ATOM 651 C CA . SER A 1 87 ? -4.136 -4.918 -15.471 1.00 84.31 87 SER A CA 1
ATOM 652 C C . SER A 1 87 ? -4.382 -4.437 -16.907 1.00 84.31 87 SER A C 1
ATOM 654 O O . SER A 1 87 ? -3.479 -3.890 -17.538 1.00 84.31 87 SER A O 1
ATOM 656 N N . SER A 1 88 ? -5.626 -4.529 -17.387 1.00 84.69 88 SER A N 1
ATOM 657 C CA . SER A 1 88 ? -6.018 -4.054 -18.717 1.00 84.69 88 SER A CA 1
ATOM 658 C C . SER A 1 88 ? -5.933 -2.527 -18.855 1.00 84.69 88 SER A C 1
ATOM 660 O O . SER A 1 88 ? -5.591 -2.014 -19.921 1.00 84.69 88 SER A O 1
ATOM 662 N N . HIS A 1 89 ? -6.183 -1.782 -17.771 1.00 83.81 89 HIS A N 1
ATOM 663 C CA . HIS A 1 89 ? -6.116 -0.320 -17.760 1.00 83.81 89 HIS A CA 1
ATOM 664 C C . HIS A 1 89 ? -4.683 0.228 -17.804 1.00 83.81 89 HIS A C 1
ATOM 666 O O . HIS A 1 89 ? -4.464 1.325 -18.333 1.00 83.81 89 HIS A O 1
ATOM 672 N N . ILE A 1 90 ? -3.713 -0.502 -17.248 1.00 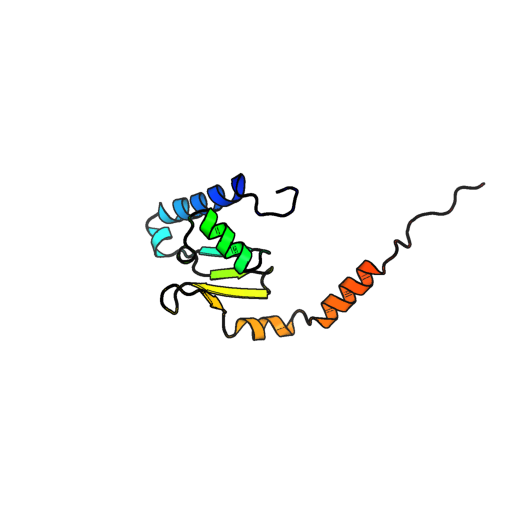83.12 90 ILE A N 1
ATOM 673 C CA . ILE A 1 90 ? -2.310 -0.064 -17.200 1.00 83.12 90 ILE A CA 1
ATOM 674 C C . ILE A 1 90 ? -1.468 -0.579 -18.374 1.00 83.12 90 ILE A C 1
ATOM 676 O O . ILE A 1 90 ? -0.475 0.066 -18.721 1.00 83.12 90 ILE A O 1
ATOM 680 N N . ASP A 1 91 ? -1.884 -1.668 -19.031 1.00 75.50 91 ASP A N 1
ATOM 681 C CA . ASP A 1 91 ? -1.139 -2.320 -20.121 1.00 75.50 91 ASP A CA 1
ATOM 682 C C . ASP A 1 91 ? -0.822 -1.361 -21.286 1.00 75.50 91 ASP A C 1
ATOM 684 O O . ASP A 1 91 ? 0.262 -1.378 -21.870 1.00 75.50 91 ASP A O 1
ATOM 688 N N . TYR A 1 92 ? -1.727 -0.420 -21.569 1.00 61.81 92 TYR A N 1
ATOM 689 C CA . TYR A 1 92 ? -1.566 0.531 -22.672 1.00 61.81 92 TYR A CA 1
ATOM 690 C C . TYR A 1 92 ? -0.549 1.661 -22.402 1.00 61.81 92 TYR A C 1
ATOM 692 O O . TYR A 1 92 ? -0.124 2.336 -23.340 1.00 61.81 92 TYR A O 1
ATOM 700 N N . ARG A 1 93 ? -0.152 1.921 -21.145 1.00 61.03 93 ARG A N 1
ATOM 701 C CA . ARG A 1 93 ? 0.613 3.142 -20.795 1.00 61.03 93 ARG A CA 1
ATOM 702 C C . ARG A 1 93 ? 2.113 2.949 -20.578 1.00 61.03 93 ARG A C 1
ATOM 704 O O . ARG A 1 93 ? 2.849 3.922 -20.727 1.00 61.03 93 ARG A O 1
ATOM 711 N N . TRP A 1 94 ? 2.579 1.729 -20.318 1.00 61.81 94 TRP A N 1
ATOM 712 C CA . TRP A 1 94 ? 4.009 1.411 -20.210 1.00 61.81 94 TRP A CA 1
ATOM 713 C C . TRP A 1 94 ? 4.298 -0.006 -20.700 1.00 61.81 94 TRP A C 1
ATOM 715 O O . TRP A 1 94 ? 4.548 -0.920 -19.918 1.00 61.81 94 TRP A O 1
ATOM 725 N N . GLY A 1 95 ? 4.303 -0.186 -22.023 1.00 67.94 95 GLY A N 1
ATOM 726 C CA . GLY A 1 95 ? 4.711 -1.455 -22.618 1.00 67.94 95 GLY A CA 1
ATOM 727 C C . GLY A 1 95 ? 6.093 -1.885 -22.107 1.00 67.94 95 GLY A C 1
ATOM 728 O O . GLY A 1 95 ? 7.052 -1.108 -22.152 1.00 67.94 95 GLY A O 1
ATOM 729 N N . ASN A 1 96 ? 6.192 -3.134 -21.647 1.00 71.50 96 ASN A N 1
ATOM 730 C CA . ASN A 1 96 ? 7.396 -3.736 -21.059 1.00 71.50 96 ASN A CA 1
ATOM 731 C C . ASN A 1 96 ? 8.649 -3.530 -21.943 1.00 71.50 96 ASN A C 1
ATOM 733 O O . ASN A 1 96 ? 9.735 -3.223 -21.456 1.00 71.50 96 ASN A O 1
ATOM 737 N N . GLU A 1 97 ? 8.473 -3.587 -23.264 1.00 79.81 97 GLU A N 1
ATOM 738 C CA . GLU A 1 97 ? 9.525 -3.343 -24.257 1.00 79.81 97 GLU A CA 1
ATOM 739 C C . GLU A 1 97 ? 10.078 -1.909 -24.233 1.00 79.81 97 GLU A C 1
ATOM 741 O O . GLU A 1 97 ? 11.283 -1.704 -24.377 1.00 79.81 97 GLU A O 1
ATOM 746 N N . GLY A 1 98 ? 9.237 -0.896 -24.009 1.00 79.69 98 GLY A N 1
ATOM 747 C CA . GLY A 1 98 ? 9.686 0.494 -23.888 1.00 79.69 98 GLY A CA 1
ATOM 748 C C . GLY A 1 98 ? 10.565 0.703 -22.654 1.00 79.69 98 GLY A C 1
ATOM 749 O O . GLY A 1 98 ? 11.607 1.364 -22.730 1.00 79.69 98 GLY A O 1
ATOM 750 N N . LEU A 1 99 ? 10.185 0.074 -21.537 1.00 79.81 99 LEU A N 1
ATOM 751 C CA . LEU A 1 99 ? 10.962 0.095 -20.302 1.00 79.81 99 LEU A CA 1
ATOM 752 C C . LEU A 1 99 ? 12.295 -0.642 -20.473 1.00 79.81 99 LEU A C 1
ATOM 754 O O . LEU A 1 99 ? 13.340 -0.050 -20.211 1.00 79.81 99 LEU A O 1
ATOM 758 N N . LYS A 1 100 ? 12.284 -1.876 -20.995 1.00 84.25 100 LYS A N 1
ATOM 759 C CA . LYS A 1 100 ? 13.502 -2.653 -21.291 1.00 84.25 100 LYS A CA 1
ATOM 760 C C . LYS A 1 100 ? 14.472 -1.882 -22.179 1.00 84.25 100 LYS A C 1
ATOM 762 O O . LYS A 1 100 ? 15.652 -1.791 -21.857 1.00 84.25 100 LYS A O 1
ATOM 767 N N . ASN A 1 101 ? 13.978 -1.285 -23.265 1.00 85.56 101 ASN A N 1
ATOM 768 C CA . ASN A 1 101 ? 14.802 -0.494 -24.176 1.00 85.56 101 ASN A CA 1
ATOM 769 C C . ASN A 1 101 ? 15.408 0.734 -23.489 1.00 85.56 101 ASN A C 1
ATOM 771 O O . ASN A 1 101 ? 16.555 1.087 -23.755 1.00 85.56 101 ASN A O 1
ATOM 775 N N . THR A 1 102 ? 14.653 1.392 -22.609 1.00 86.75 102 THR A N 1
ATOM 776 C CA . THR A 1 102 ? 15.138 2.556 -21.856 1.00 86.75 102 THR A CA 1
ATOM 777 C C . THR A 1 102 ? 16.194 2.149 -20.834 1.00 86.75 102 THR A C 1
ATOM 779 O O . THR A 1 102 ? 17.263 2.751 -20.809 1.00 86.75 102 THR A O 1
ATOM 782 N N . VAL A 1 103 ? 15.951 1.090 -20.057 1.00 87.12 103 VAL A N 1
ATOM 783 C CA . VAL A 1 103 ? 16.928 0.534 -19.107 1.00 87.12 103 VAL A CA 1
ATOM 784 C C . VAL A 1 103 ? 18.196 0.104 -19.838 1.00 87.12 103 VAL A C 1
ATOM 786 O O . VAL A 1 103 ? 19.288 0.496 -19.442 1.00 87.12 103 VAL A O 1
ATOM 789 N N . TRP A 1 104 ? 18.067 -0.610 -20.958 1.00 88.25 104 TRP A N 1
ATOM 790 C CA . TRP A 1 104 ? 19.199 -1.000 -21.796 1.00 88.25 104 TRP A CA 1
ATOM 791 C C . TRP A 1 104 ? 20.005 0.209 -22.273 1.00 88.25 104 TRP A C 1
ATOM 793 O O . TRP A 1 104 ? 21.232 0.200 -22.197 1.00 88.25 104 TRP A O 1
ATOM 803 N N . LYS A 1 105 ? 19.339 1.271 -22.742 1.00 88.62 105 LYS A N 1
ATOM 804 C CA . LYS A 1 105 ? 20.015 2.514 -23.136 1.00 88.62 105 LYS A CA 1
ATOM 805 C C . LYS A 1 105 ? 20.730 3.165 -21.959 1.00 88.62 105 LYS A C 1
ATOM 807 O O . LYS A 1 105 ? 21.869 3.575 -22.133 1.00 88.62 105 LYS A O 1
ATOM 812 N N . LEU A 1 106 ? 20.106 3.242 -20.786 1.00 90.81 106 LEU A N 1
ATOM 813 C CA . LEU A 1 106 ? 20.714 3.827 -19.587 1.00 90.81 106 LEU A CA 1
ATOM 814 C C . LEU A 1 106 ? 21.939 3.028 -19.130 1.00 90.81 106 LEU A C 1
ATOM 816 O O . LEU A 1 106 ? 22.986 3.614 -18.888 1.00 90.81 106 LEU A O 1
ATOM 820 N N . MET A 1 107 ? 21.842 1.697 -19.095 1.00 89.56 107 MET A N 1
ATOM 821 C CA . MET A 1 107 ? 22.955 0.818 -18.718 1.00 89.56 107 MET A CA 1
ATOM 822 C C . MET A 1 107 ? 24.118 0.877 -19.716 1.00 89.56 107 MET A C 1
ATOM 824 O O . MET A 1 107 ? 25.273 0.771 -19.317 1.00 89.56 107 MET A O 1
ATOM 828 N N . ASN A 1 108 ? 23.819 1.065 -21.005 1.00 83.88 108 ASN A N 1
ATOM 829 C CA . ASN A 1 108 ? 24.823 1.186 -22.066 1.00 83.88 108 ASN A CA 1
ATOM 830 C C . ASN A 1 108 ? 25.219 2.632 -22.376 1.00 83.88 108 ASN A C 1
ATOM 832 O O . ASN A 1 108 ? 26.040 2.863 -23.264 1.00 83.88 108 ASN A O 1
ATOM 836 N N . THR A 1 109 ? 24.672 3.611 -21.653 1.00 68.38 109 THR A N 1
ATOM 837 C CA . THR A 1 109 ? 25.212 4.966 -21.653 1.00 68.38 109 THR A CA 1
ATOM 838 C C . THR A 1 109 ? 26.468 4.919 -20.793 1.00 68.38 109 THR A C 1
ATOM 840 O O . THR A 1 109 ? 26.468 5.294 -19.624 1.00 68.38 109 THR A O 1
ATOM 843 N N . THR A 1 110 ? 27.570 4.430 -21.366 1.00 58.84 110 THR A N 1
ATOM 844 C CA . THR A 1 110 ? 28.883 4.854 -20.893 1.00 58.84 110 THR A CA 1
ATOM 845 C C . THR A 1 110 ? 28.860 6.375 -20.875 1.00 58.84 110 THR A C 1
ATOM 847 O O . THR A 1 110 ? 28.379 7.003 -21.818 1.00 58.84 110 THR A O 1
ATOM 850 N N . ALA A 1 111 ? 29.299 6.969 -19.770 1.00 54.25 111 ALA A N 1
ATOM 851 C CA . ALA A 1 111 ? 29.421 8.407 -19.627 1.00 54.25 111 ALA A CA 1
ATOM 852 C C . ALA A 1 111 ? 30.325 8.961 -20.743 1.00 54.25 111 ALA A C 1
ATOM 854 O O . ALA A 1 111 ? 31.534 9.103 -20.575 1.00 54.25 111 ALA A O 1
ATOM 855 N N . VAL A 1 112 ? 29.748 9.289 -21.900 1.00 50.41 112 VAL A N 1
ATOM 856 C CA . VAL A 1 112 ? 30.390 10.104 -22.931 1.00 50.41 112 VAL A CA 1
ATOM 857 C C . VAL A 1 112 ? 30.332 11.540 -22.417 1.00 50.41 112 VAL A C 1
ATOM 859 O O . VAL A 1 112 ? 29.516 12.354 -22.834 1.00 50.41 112 VAL A O 1
ATOM 862 N N . GLY A 1 113 ? 31.141 11.806 -21.398 1.00 51.38 113 GLY A N 1
ATOM 863 C CA . GLY A 1 113 ? 31.202 13.090 -20.706 1.00 51.38 113 GLY A CA 1
ATOM 864 C C . GLY A 1 113 ? 32.348 13.212 -19.702 1.00 51.38 113 GLY A C 1
ATOM 865 O O . GLY A 1 113 ? 32.420 14.219 -19.008 1.00 51.38 113 GLY A O 1
ATOM 866 N N . GLY A 1 114 ? 33.238 12.217 -19.614 1.00 47.44 114 GLY A N 1
ATOM 867 C CA . GLY A 1 114 ? 34.440 12.261 -18.783 1.00 47.44 114 GLY A CA 1
ATOM 868 C C . GLY A 1 114 ? 35.716 12.331 -19.624 1.00 47.44 114 GLY A C 1
ATOM 869 O O . GLY A 1 114 ? 36.133 11.322 -20.174 1.00 47.44 114 GLY A O 1
ATOM 870 N N . GLU A 1 115 ? 36.300 13.532 -19.669 1.00 48.50 115 GLU A N 1
ATOM 871 C CA . GLU A 1 115 ? 37.704 13.885 -19.961 1.00 48.50 115 GLU A CA 1
ATOM 872 C C . GLU A 1 115 ? 38.316 13.637 -21.357 1.00 48.50 115 GLU A C 1
ATOM 874 O O . GLU A 1 115 ? 38.610 12.519 -21.763 1.00 48.50 115 GLU A O 1
ATOM 879 N N . ALA A 1 116 ? 38.699 14.739 -22.019 1.00 44.28 116 ALA A N 1
ATOM 880 C CA . ALA A 1 116 ? 40.116 15.069 -22.239 1.00 44.28 116 ALA A CA 1
ATOM 881 C C . ALA A 1 116 ? 40.268 16.476 -22.845 1.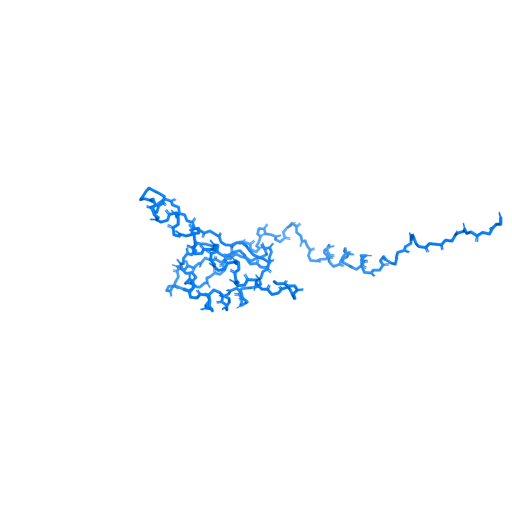00 44.28 116 ALA A C 1
ATOM 883 O O . ALA A 1 116 ? 39.809 16.718 -23.961 1.00 44.28 116 ALA A O 1
ATOM 884 N N . ARG A 1 117 ? 40.964 17.377 -22.135 1.00 39.84 117 ARG A N 1
ATOM 885 C CA . ARG A 1 117 ? 42.103 18.174 -22.644 1.00 39.84 117 ARG A CA 1
ATOM 886 C C . ARG A 1 117 ? 42.561 19.179 -21.584 1.00 39.84 117 ARG A C 1
ATOM 888 O O . ARG A 1 117 ? 42.034 20.278 -21.480 1.00 39.84 117 ARG A O 1
ATOM 895 N N . ASN A 1 118 ? 43.590 18.779 -20.844 1.00 50.62 118 ASN A N 1
ATOM 896 C CA . ASN A 1 118 ? 44.657 19.685 -20.439 1.00 50.62 118 ASN A CA 1
ATOM 897 C C . ASN A 1 118 ? 45.957 19.163 -21.072 1.00 50.62 118 ASN A C 1
ATOM 899 O O . ASN A 1 118 ? 46.215 17.958 -20.992 1.00 50.62 118 ASN A O 1
ATOM 903 N N . LYS A 1 119 ? 46.686 20.089 -21.710 1.00 44.62 119 LYS A N 1
ATOM 904 C CA . LYS A 1 119 ? 47.962 20.058 -22.468 1.00 44.62 119 LYS A CA 1
ATOM 905 C C . LYS A 1 119 ? 47.702 20.846 -23.761 1.00 44.62 119 LYS A C 1
ATOM 907 O O . LYS A 1 119 ? 46.884 20.401 -24.561 1.00 44.62 119 LYS A O 1
ATOM 912 N N . ASP A 1 120 ? 48.227 22.045 -23.981 1.00 42.72 120 ASP A N 1
ATOM 913 C CA . ASP A 1 120 ? 49.428 22.722 -23.468 1.00 42.72 120 ASP A CA 1
ATOM 914 C C . ASP A 1 120 ? 49.166 24.209 -23.164 1.00 42.72 120 ASP A C 1
ATOM 916 O O . ASP A 1 120 ? 48.265 24.792 -23.815 1.00 42.72 120 ASP A O 1
#